Protein AF-A0A7W1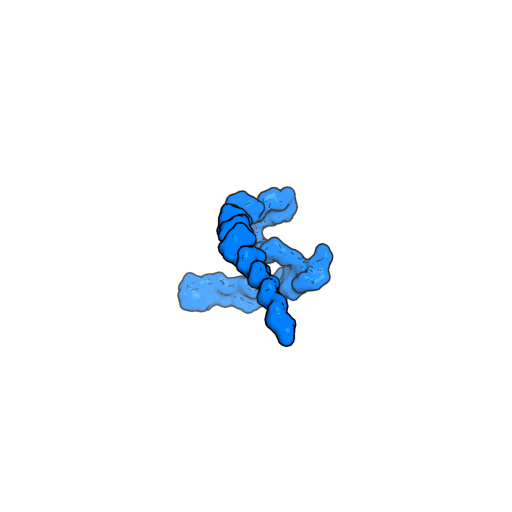ZUX3-F1 (afdb_monomer)

Foldseek 3Di:
DDDDDDPPDDPPPPVVVPPDPPPPPPVPQQPDPPRDPPDDDDSDADWDDWPDQDDDPNDTDIDTHGDPPHD

Sequence (71 aa):
MYKSFAIKLSGLLLAGFLLIQKPASSQEQYQEQFRPQVHFSPQAHWTNDPNGMVYYNGVYHLFFQYYPDST

pLDDT: mean 77.5, std 20.88, range [42.06, 98.38]

Mean predicted aligned error: 13.9 Å

Structure (mmCIF, N/CA/C/O backbone):
data_AF-A0A7W1ZUX3-F1
#
_entry.id   AF-A0A7W1ZUX3-F1
#
loop_
_atom_site.group_PDB
_atom_site.id
_atom_site.type_symbol
_atom_site.label_atom_id
_atom_site.label_alt_id
_atom_site.label_comp_id
_atom_site.label_asym_id
_atom_site.label_entity_id
_atom_site.label_seq_id
_atom_site.pdbx_PDB_ins_code
_atom_site.Cartn_x
_atom_site.Cartn_y
_atom_site.Cartn_z
_atom_site.occupancy
_atom_site.B_iso_or_equiv
_atom_site.auth_seq_id
_atom_site.auth_comp_id
_atom_site.auth_asym_id
_atom_site.auth_atom_id
_atom_site.pdbx_PDB_model_num
ATOM 1 N N . MET A 1 1 ? 5.709 -66.658 -28.011 1.00 44.59 1 MET A N 1
ATOM 2 C CA . MET A 1 1 ? 6.994 -67.002 -27.365 1.00 44.59 1 MET A CA 1
ATOM 3 C C . MET A 1 1 ? 7.308 -65.903 -26.362 1.00 44.59 1 MET A C 1
ATOM 5 O O . MET A 1 1 ? 7.669 -64.803 -26.753 1.00 44.59 1 MET A O 1
ATOM 9 N N . TYR A 1 2 ? 7.009 -66.155 -25.089 1.00 47.88 2 TYR A N 1
ATOM 10 C CA . TYR A 1 2 ? 7.134 -65.180 -24.007 1.00 47.88 2 TYR A CA 1
ATOM 11 C C . TYR A 1 2 ? 8.601 -64.836 -23.743 1.00 47.88 2 TYR A C 1
ATOM 13 O O . TYR A 1 2 ? 9.401 -65.741 -23.517 1.00 47.88 2 TYR A O 1
ATOM 21 N N . LYS A 1 3 ? 8.927 -63.543 -23.665 1.00 42.78 3 LYS A N 1
ATOM 22 C CA . LYS A 1 3 ? 10.003 -63.062 -22.793 1.00 42.78 3 LYS A CA 1
ATOM 23 C C . LYS A 1 3 ? 9.520 -61.833 -22.034 1.00 42.78 3 LYS A C 1
ATOM 25 O O . LYS A 1 3 ? 9.410 -60.737 -22.565 1.00 42.78 3 LYS A O 1
ATOM 30 N N . SER A 1 4 ? 9.182 -62.105 -20.781 1.00 47.59 4 SER A N 1
ATOM 31 C CA . SER A 1 4 ? 8.943 -61.149 -19.714 1.00 47.59 4 SER A CA 1
ATOM 32 C C . SER A 1 4 ? 10.236 -60.372 -19.449 1.00 47.59 4 SER A C 1
ATOM 34 O O . SER A 1 4 ? 11.266 -60.989 -19.182 1.00 47.59 4 SER A O 1
ATOM 36 N N . PHE A 1 5 ? 10.194 -59.043 -19.527 1.00 42.06 5 PHE A N 1
ATOM 37 C CA . PHE A 1 5 ? 11.221 -58.179 -18.946 1.00 42.06 5 PHE A CA 1
ATOM 38 C C . PHE A 1 5 ? 10.523 -57.284 -17.929 1.00 42.06 5 PHE A C 1
ATOM 40 O O . PHE A 1 5 ? 9.915 -56.266 -18.249 1.00 42.06 5 PHE A O 1
ATOM 47 N N . ALA A 1 6 ? 10.536 -57.748 -16.685 1.00 46.38 6 ALA A N 1
ATOM 48 C CA . ALA A 1 6 ? 10.051 -57.000 -15.546 1.00 46.38 6 ALA A CA 1
ATOM 49 C C . ALA A 1 6 ? 10.988 -55.810 -15.292 1.00 46.38 6 ALA A C 1
ATOM 51 O O . ALA A 1 6 ? 12.059 -55.979 -14.716 1.00 46.38 6 ALA A O 1
ATOM 52 N N . ILE A 1 7 ? 10.578 -54.598 -15.669 1.00 48.62 7 ILE A N 1
ATOM 53 C CA . ILE A 1 7 ? 11.161 -53.377 -15.101 1.00 48.62 7 ILE A CA 1
ATOM 54 C C . ILE A 1 7 ? 10.415 -53.107 -13.791 1.00 48.62 7 ILE A C 1
ATOM 56 O O . ILE A 1 7 ? 9.454 -52.347 -13.728 1.00 48.62 7 ILE A O 1
ATOM 60 N N . LYS A 1 8 ? 10.835 -53.792 -12.724 1.00 51.78 8 LYS A N 1
ATOM 61 C CA . LYS A 1 8 ? 10.542 -53.379 -11.348 1.00 51.78 8 LYS A CA 1
ATOM 62 C C . LYS A 1 8 ? 11.630 -52.403 -10.914 1.00 51.78 8 LYS A C 1
ATOM 64 O O . LYS A 1 8 ? 12.573 -52.815 -10.252 1.00 51.78 8 LYS A O 1
ATOM 69 N N . LEU A 1 9 ? 11.532 -51.133 -11.304 1.00 48.72 9 LEU A N 1
ATOM 70 C CA . LEU A 1 9 ? 12.376 -50.082 -10.730 1.00 48.72 9 LEU A CA 1
ATOM 71 C C . LEU A 1 9 ? 11.776 -48.690 -10.981 1.00 48.72 9 LEU A C 1
ATOM 73 O O . LEU A 1 9 ? 12.100 -48.055 -11.972 1.00 48.72 9 LEU A O 1
ATOM 77 N N . SER A 1 10 ? 10.888 -48.216 -10.101 1.00 49.22 10 SER A N 1
ATOM 78 C CA . SER A 1 10 ? 10.739 -46.771 -9.826 1.00 49.22 10 SER A CA 1
ATOM 79 C C . SER A 1 10 ? 9.837 -46.529 -8.606 1.00 49.22 10 SER A C 1
ATOM 81 O O . SER A 1 10 ? 8.834 -45.830 -8.666 1.00 49.22 10 SER A O 1
ATOM 83 N N . GLY A 1 11 ? 10.141 -47.183 -7.481 1.00 50.53 11 GLY A N 1
ATOM 84 C CA . GLY A 1 11 ? 9.461 -46.925 -6.202 1.00 50.53 11 GLY A CA 1
ATOM 85 C C . GLY A 1 11 ? 10.216 -45.958 -5.284 1.00 50.53 11 GLY A C 1
ATOM 86 O O . GLY A 1 11 ? 9.698 -45.589 -4.239 1.00 50.53 11 GLY A O 1
ATOM 87 N N . LEU A 1 12 ? 11.442 -45.558 -5.647 1.00 51.22 12 LEU A N 1
ATOM 88 C CA . LEU A 1 12 ? 12.379 -44.891 -4.731 1.00 51.22 12 LEU A CA 1
ATOM 89 C C . LEU A 1 12 ? 12.902 -43.532 -5.227 1.00 51.22 12 LEU A C 1
ATOM 91 O O . LEU A 1 12 ? 13.870 -43.019 -4.679 1.00 51.22 12 LEU A O 1
ATOM 95 N N . LEU A 1 13 ? 12.284 -42.939 -6.253 1.00 48.75 13 LEU A N 1
ATOM 96 C CA . LEU A 1 13 ? 12.641 -41.591 -6.727 1.00 48.75 13 LEU A CA 1
ATOM 97 C C . LEU A 1 13 ? 11.612 -40.513 -6.359 1.00 48.75 13 LEU A C 1
ATOM 99 O O . LEU A 1 13 ? 11.882 -39.334 -6.555 1.00 48.75 13 LEU A O 1
ATOM 103 N N . LEU A 1 14 ? 10.467 -40.885 -5.774 1.00 52.06 14 LEU A N 1
ATOM 104 C CA . LEU A 1 14 ? 9.430 -39.915 -5.403 1.00 52.06 14 LEU A CA 1
ATOM 105 C C . LEU A 1 14 ? 9.615 -39.337 -3.986 1.00 52.06 14 LEU A C 1
ATOM 107 O O . LEU A 1 14 ? 9.220 -38.206 -3.731 1.00 52.06 14 LEU A O 1
ATOM 111 N N . ALA A 1 15 ? 10.263 -40.071 -3.073 1.00 51.75 15 ALA A N 1
ATOM 112 C CA . ALA A 1 15 ? 10.446 -39.635 -1.683 1.00 51.75 15 ALA A CA 1
ATOM 113 C C . ALA A 1 15 ? 11.540 -38.561 -1.509 1.00 51.75 15 ALA A C 1
ATOM 115 O O . ALA A 1 15 ? 11.459 -37.748 -0.593 1.00 51.75 15 ALA A O 1
ATOM 116 N N . GLY A 1 16 ? 12.543 -38.521 -2.395 1.00 47.84 16 GLY A N 1
ATOM 117 C CA . GLY A 1 16 ? 13.635 -37.541 -2.318 1.00 47.84 16 GLY A CA 1
ATOM 118 C C . GLY A 1 16 ? 13.223 -36.121 -2.718 1.00 47.84 16 GLY A C 1
ATOM 119 O O . GLY A 1 16 ? 13.784 -35.155 -2.210 1.00 47.84 16 GLY A O 1
ATOM 120 N N . PHE A 1 17 ? 12.210 -35.980 -3.578 1.00 53.97 17 PHE A N 1
ATOM 121 C CA . PHE A 1 17 ? 11.747 -34.675 -4.066 1.00 53.97 17 PHE A CA 1
ATOM 122 C C . PHE A 1 17 ? 10.843 -33.937 -3.060 1.00 53.97 17 PHE A C 1
ATOM 124 O O . PHE A 1 17 ? 10.635 -3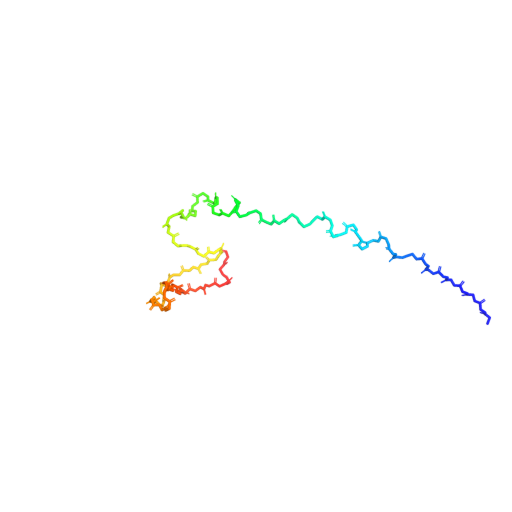2.734 -3.173 1.00 53.97 17 PHE A O 1
ATOM 131 N N . LEU A 1 18 ? 10.327 -34.643 -2.049 1.00 56.81 18 LEU A N 1
ATOM 132 C CA . LEU A 1 18 ? 9.406 -34.102 -1.042 1.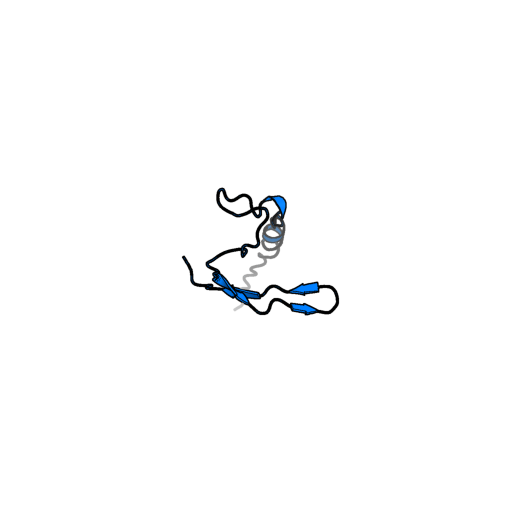00 56.81 18 LEU A CA 1
ATOM 133 C C . LEU A 1 18 ? 10.098 -33.511 0.201 1.00 56.81 18 LEU A C 1
ATOM 135 O O . LEU A 1 18 ? 9.422 -32.907 1.026 1.00 56.81 18 LEU A O 1
ATOM 139 N N . LEU A 1 19 ? 11.421 -33.650 0.356 1.00 56.56 19 LEU A N 1
ATOM 140 C CA . LEU A 1 19 ? 12.122 -33.269 1.596 1.00 56.56 19 LEU A CA 1
ATOM 141 C C . LEU A 1 19 ? 12.790 -31.884 1.575 1.00 56.56 19 LEU A C 1
ATOM 143 O O . LEU A 1 19 ? 13.410 -31.498 2.563 1.00 56.56 19 LEU A O 1
ATOM 147 N N . ILE A 1 20 ? 12.655 -31.107 0.496 1.00 62.25 20 ILE A N 1
ATOM 148 C CA . ILE A 1 20 ? 13.241 -29.758 0.403 1.00 62.25 20 ILE A CA 1
ATOM 149 C C . ILE A 1 20 ? 12.203 -28.769 -0.133 1.00 62.25 20 ILE A C 1
ATOM 151 O O . ILE A 1 20 ? 12.380 -28.141 -1.171 1.00 62.25 20 ILE A O 1
ATOM 155 N N . GLN A 1 21 ? 11.094 -28.608 0.581 1.00 63.00 21 GLN A N 1
ATOM 156 C CA . GLN A 1 21 ? 10.311 -27.380 0.474 1.00 63.00 21 GLN A CA 1
ATOM 157 C C . GLN A 1 21 ? 10.600 -26.552 1.718 1.00 63.00 21 GLN A C 1
ATOM 159 O O . GLN A 1 21 ? 9.921 -26.674 2.733 1.00 63.00 21 GLN A O 1
ATOM 164 N N . LYS A 1 22 ? 11.669 -25.745 1.664 1.00 60.59 22 LYS A N 1
ATOM 165 C CA . LYS A 1 22 ? 11.890 -24.697 2.663 1.00 60.59 22 LYS A CA 1
ATOM 166 C C . LYS A 1 22 ? 10.677 -23.763 2.559 1.00 60.59 22 LYS A C 1
ATOM 168 O O . LYS A 1 22 ? 10.497 -23.174 1.492 1.00 60.59 22 LYS A O 1
ATOM 173 N N . PRO A 1 23 ? 9.821 -23.643 3.589 1.00 61.72 23 PRO A N 1
ATOM 174 C CA . PRO A 1 23 ? 8.768 -22.643 3.547 1.00 61.72 23 PRO A CA 1
ATOM 175 C C . PRO A 1 23 ? 9.452 -21.282 3.412 1.00 61.72 23 PRO A C 1
ATOM 177 O O . PRO A 1 23 ? 10.411 -21.001 4.137 1.00 61.72 23 PRO A O 1
ATOM 180 N N . ALA A 1 24 ? 9.015 -20.473 2.445 1.00 60.97 24 ALA A N 1
ATOM 181 C CA . ALA A 1 24 ? 9.489 -19.104 2.316 1.00 60.97 24 ALA A CA 1
ATOM 182 C C . ALA A 1 24 ? 9.245 -18.406 3.661 1.00 60.97 24 ALA A C 1
ATOM 184 O O . ALA A 1 24 ? 8.107 -18.263 4.105 1.00 60.97 24 ALA A O 1
ATOM 185 N N . SER A 1 25 ? 10.330 -18.075 4.358 1.00 57.69 25 SER A N 1
ATOM 186 C CA . SER A 1 25 ? 10.259 -17.369 5.630 1.00 57.69 25 SER A CA 1
ATOM 187 C C . SER A 1 25 ? 9.702 -15.976 5.362 1.00 57.69 25 SER A C 1
ATOM 189 O O . SER A 1 25 ? 10.251 -15.251 4.533 1.00 57.69 25 SER A O 1
ATOM 191 N N . SER A 1 26 ? 8.656 -15.569 6.084 1.00 59.25 26 SER A N 1
ATOM 192 C CA . SER A 1 26 ? 8.117 -14.202 6.005 1.00 59.25 26 SER A CA 1
ATOM 193 C C . SER A 1 26 ? 9.162 -13.132 6.344 1.00 59.25 26 SER A C 1
ATOM 195 O O . SER A 1 26 ? 9.009 -11.980 5.957 1.00 59.25 26 SER A O 1
ATOM 197 N N . GLN A 1 27 ? 10.244 -13.515 7.032 1.00 57.59 27 GLN A N 1
ATOM 198 C CA . GLN A 1 27 ? 11.341 -12.627 7.415 1.00 57.59 27 GLN A CA 1
ATOM 199 C C . GLN A 1 27 ? 12.190 -12.143 6.227 1.00 57.59 27 GLN A C 1
ATOM 201 O O . GLN A 1 27 ? 12.927 -11.176 6.388 1.00 57.59 27 GLN A O 1
ATOM 206 N N . GLU A 1 28 ? 12.114 -12.786 5.056 1.00 65.25 28 GLU A N 1
ATOM 207 C CA . GLU A 1 28 ? 12.838 -12.344 3.848 1.00 65.25 28 GLU A CA 1
ATOM 208 C C . GLU A 1 28 ? 12.019 -11.382 2.966 1.00 65.25 28 GLU A C 1
ATOM 210 O O . GLU A 1 28 ? 12.551 -10.811 2.018 1.00 65.25 28 GLU A O 1
ATOM 215 N N . GLN A 1 29 ? 10.734 -11.163 3.263 1.00 73.88 29 GLN A N 1
ATOM 216 C CA . GLN A 1 29 ? 9.904 -10.218 2.511 1.00 73.88 29 GLN A CA 1
ATOM 217 C C . GLN A 1 29 ? 10.157 -8.779 2.999 1.00 73.88 29 GLN A C 1
ATOM 219 O O . GLN A 1 29 ? 10.363 -8.568 4.190 1.00 73.88 29 GLN A O 1
ATOM 224 N N . TYR A 1 30 ? 10.102 -7.789 2.097 1.00 84.31 30 TYR A N 1
ATOM 225 C CA . TYR A 1 30 ? 10.306 -6.354 2.389 1.00 84.31 30 TYR A CA 1
ATOM 226 C C . TYR A 1 30 ? 11.752 -5.931 2.724 1.00 84.31 30 TYR A C 1
ATOM 228 O O . TYR A 1 30 ? 11.959 -4.848 3.264 1.00 84.31 30 TYR A O 1
ATOM 236 N N . GLN A 1 31 ? 12.774 -6.722 2.384 1.00 90.50 31 GLN A N 1
ATOM 237 C CA . GLN A 1 31 ? 14.182 -6.333 2.593 1.00 90.50 31 GLN A CA 1
ATOM 238 C C . GLN A 1 31 ? 14.791 -5.511 1.443 1.00 90.50 31 GLN A C 1
ATOM 240 O O . GLN A 1 31 ? 15.961 -5.130 1.500 1.00 90.50 31 GLN A O 1
ATOM 245 N N . 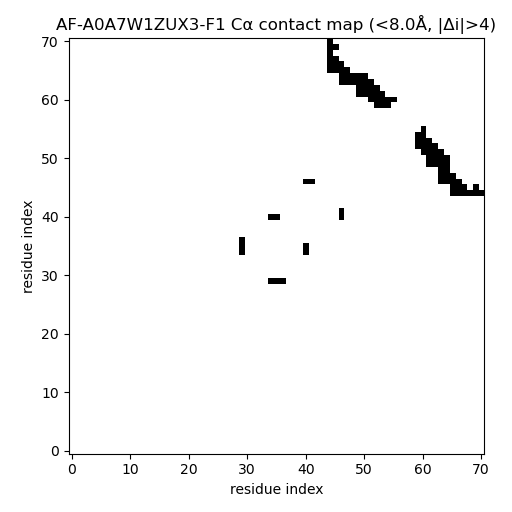GLU A 1 32 ? 14.039 -5.248 0.375 1.00 91.69 32 GLU A N 1
ATOM 246 C CA . GLU A 1 32 ? 14.543 -4.517 -0.781 1.00 91.69 32 GLU A CA 1
ATOM 247 C C . GLU A 1 32 ? 14.926 -3.083 -0.394 1.00 91.69 32 GLU A C 1
ATOM 249 O O . GLU A 1 32 ? 14.147 -2.372 0.239 1.00 91.69 32 GLU A O 1
ATOM 254 N N . GLN A 1 33 ? 16.102 -2.631 -0.848 1.00 93.75 33 GLN A N 1
ATOM 255 C CA . GLN A 1 33 ? 16.683 -1.323 -0.505 1.00 93.75 33 GLN A CA 1
ATOM 256 C C . GLN A 1 33 ? 15.701 -0.148 -0.658 1.00 93.75 33 GLN A C 1
ATOM 258 O O . GLN A 1 33 ? 15.775 0.822 0.093 1.00 93.75 33 GLN A O 1
ATOM 263 N N . PHE A 1 34 ? 14.799 -0.228 -1.638 1.00 94.00 34 PHE A N 1
ATOM 264 C CA . PHE A 1 34 ? 13.855 0.837 -1.973 1.00 94.00 34 PHE A CA 1
ATOM 265 C C . PHE A 1 34 ? 12.393 0.498 -1.650 1.00 94.00 34 PHE A C 1
ATOM 267 O O . PHE A 1 34 ? 11.515 1.303 -1.958 1.00 94.00 34 PHE A O 1
ATOM 274 N N . ARG A 1 35 ? 12.095 -0.661 -1.040 1.00 94.00 35 ARG A N 1
ATOM 275 C CA . ARG A 1 35 ? 10.711 -1.006 -0.686 1.00 94.00 35 ARG A CA 1
ATOM 276 C C . ARG A 1 35 ? 10.284 -0.246 0.582 1.00 94.00 35 ARG A C 1
ATOM 278 O O . ARG A 1 35 ? 10.960 -0.348 1.610 1.00 94.00 35 ARG A O 1
ATOM 285 N N . PRO A 1 36 ? 9.164 0.504 0.552 1.00 94.38 36 PRO A N 1
ATOM 286 C CA . PRO A 1 36 ? 8.662 1.199 1.733 1.00 94.38 36 PRO A CA 1
ATOM 287 C C . PRO A 1 36 ? 8.321 0.228 2.869 1.00 94.38 36 PRO A C 1
ATOM 289 O O . PRO A 1 36 ? 7.650 -0.775 2.649 1.00 94.38 36 PRO A O 1
ATOM 292 N N . GLN A 1 37 ? 8.738 0.568 4.091 1.00 93.88 37 GLN A N 1
ATOM 293 C CA . GLN A 1 37 ? 8.529 -0.273 5.281 1.00 93.88 37 GLN A CA 1
ATOM 294 C C . GLN A 1 37 ? 7.231 0.043 6.038 1.00 93.88 37 GLN A C 1
ATOM 296 O O . GLN A 1 37 ? 6.716 -0.788 6.775 1.00 93.88 37 GLN A O 1
ATOM 301 N N . VAL A 1 38 ? 6.706 1.262 5.873 1.00 94.62 38 VAL A N 1
ATOM 302 C CA . VAL A 1 38 ? 5.524 1.769 6.603 1.00 94.62 38 VAL A CA 1
ATOM 303 C C . VAL A 1 38 ? 4.414 2.274 5.679 1.00 94.62 38 VAL A C 1
ATOM 305 O O . VAL A 1 38 ? 3.407 2.793 6.145 1.00 94.62 38 VAL A O 1
ATOM 308 N N . HIS A 1 39 ? 4.597 2.128 4.366 1.00 94.94 39 HIS A N 1
ATOM 309 C CA . HIS A 1 39 ? 3.577 2.426 3.366 1.00 94.94 39 HIS A CA 1
ATOM 310 C C . HIS A 1 39 ? 3.205 1.144 2.637 1.00 94.94 39 HIS A C 1
ATOM 312 O O . HIS A 1 39 ? 4.042 0.263 2.436 1.00 94.94 39 HIS A O 1
ATOM 318 N N . PHE A 1 40 ? 1.948 1.066 2.212 1.00 94.38 40 PHE A N 1
ATOM 319 C CA . PHE A 1 40 ? 1.494 -0.009 1.349 1.00 94.38 40 PHE A CA 1
ATOM 320 C C . PHE A 1 40 ? 2.322 -0.049 0.051 1.00 94.38 40 PHE A C 1
ATOM 322 O O . PHE A 1 40 ? 2.550 0.978 -0.587 1.00 94.38 40 PHE A O 1
ATOM 329 N N . SER A 1 41 ? 2.753 -1.246 -0.342 1.00 94.31 41 SER A N 1
ATOM 330 C CA . SER A 1 41 ? 3.277 -1.555 -1.675 1.00 94.31 41 SER A CA 1
ATOM 331 C C . SER A 1 41 ? 2.877 -2.990 -2.037 1.00 94.31 41 SER A C 1
ATOM 333 O O . SER A 1 41 ? 2.824 -3.834 -1.134 1.00 94.31 41 SER A O 1
ATOM 335 N N . PRO A 1 42 ? 2.565 -3.291 -3.312 1.00 93.25 42 PRO A N 1
ATOM 336 C CA . PRO A 1 42 ? 2.224 -4.641 -3.735 1.00 93.25 42 PRO A CA 1
ATOM 337 C C . PRO A 1 42 ? 3.451 -5.547 -3.616 1.00 93.25 42 PRO A C 1
ATOM 339 O O . PRO A 1 42 ? 4.595 -5.083 -3.619 1.00 93.25 42 PRO A O 1
ATOM 342 N N . GLN A 1 43 ? 3.219 -6.859 -3.552 1.00 90.75 43 GLN A N 1
ATOM 343 C CA . GLN A 1 43 ? 4.289 -7.856 -3.465 1.00 90.75 43 GLN A CA 1
ATOM 344 C C . GLN A 1 43 ? 5.247 -7.80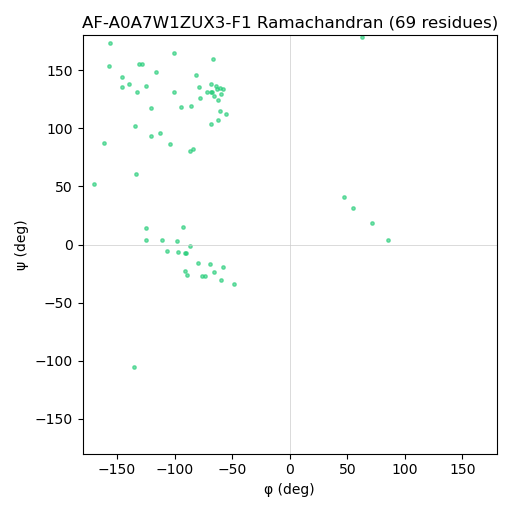6 -4.668 1.00 90.75 43 GLN A C 1
ATOM 346 O O . GLN A 1 43 ? 6.436 -8.086 -4.513 1.00 90.75 43 GLN A O 1
ATOM 351 N N . ALA A 1 44 ? 4.755 -7.424 -5.843 1.00 90.69 44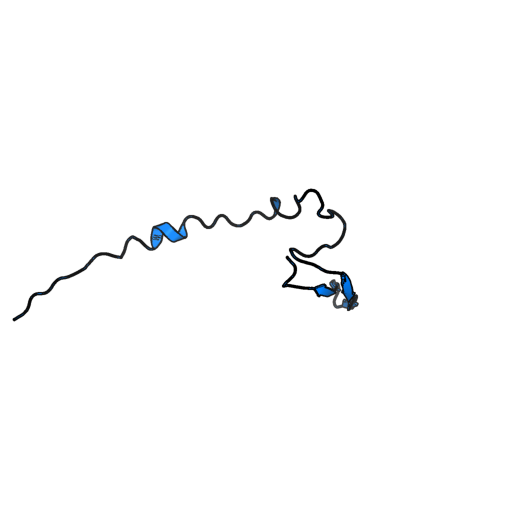 ALA A N 1
ATOM 352 C CA . ALA A 1 44 ? 5.533 -7.255 -7.063 1.00 90.69 44 ALA A CA 1
ATOM 353 C C . ALA A 1 44 ? 4.819 -6.274 -8.004 1.00 90.69 44 ALA A C 1
ATOM 355 O O . ALA A 1 44 ? 3.675 -5.905 -7.745 1.00 90.69 44 ALA A O 1
ATOM 356 N N . HIS A 1 45 ? 5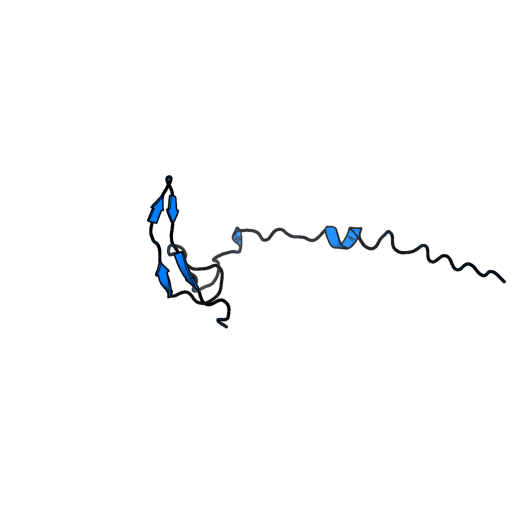.492 -5.916 -9.096 1.00 93.81 45 HIS A N 1
ATOM 357 C CA . HIS A 1 45 ? 4.959 -5.141 -10.216 1.00 93.81 45 HIS A CA 1
ATOM 358 C C . HIS A 1 45 ? 4.493 -3.710 -9.896 1.00 93.81 45 HIS A C 1
ATOM 360 O O . HIS A 1 45 ? 4.588 -3.210 -8.772 1.00 93.81 45 HIS A O 1
ATOM 366 N N . TRP A 1 46 ? 4.042 -3.023 -10.942 1.00 94.56 46 TRP A N 1
ATOM 367 C CA . TRP A 1 46 ? 3.593 -1.643 -10.897 1.00 94.56 46 TRP A CA 1
ATOM 368 C C . TRP A 1 46 ? 2.172 -1.522 -10.338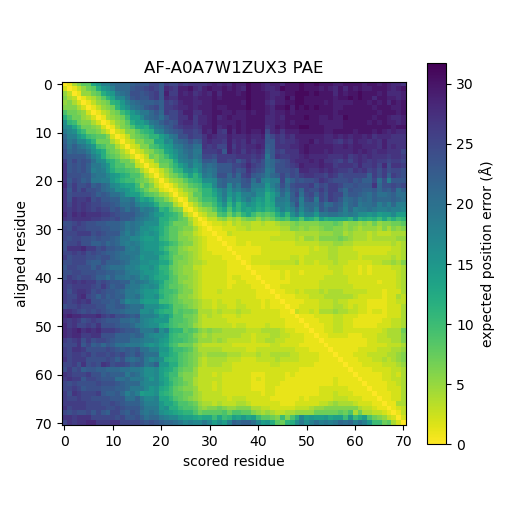 1.00 94.56 46 TRP A C 1
ATOM 370 O O . TRP A 1 46 ? 1.251 -2.238 -10.741 1.00 94.56 46 TRP A O 1
ATOM 380 N N . THR A 1 47 ? 1.996 -0.551 -9.443 1.00 96.06 47 THR A N 1
ATOM 381 C CA . THR A 1 47 ? 0.701 -0.088 -8.938 1.00 96.06 47 THR A CA 1
ATOM 382 C C . THR A 1 47 ? 0.634 1.432 -9.014 1.00 96.06 47 THR A C 1
ATOM 384 O O . THR A 1 47 ? 1.666 2.101 -8.944 1.00 96.06 47 THR A O 1
ATOM 387 N N . ASN A 1 48 ? -0.573 1.985 -9.078 1.00 94.69 48 ASN A N 1
ATOM 388 C CA . ASN A 1 48 ? -0.803 3.425 -8.975 1.00 94.69 48 ASN A CA 1
ATOM 389 C C . ASN A 1 48 ? -1.986 3.747 -8.051 1.00 94.69 48 ASN A C 1
ATOM 391 O O . ASN A 1 48 ? -1.826 3.677 -6.833 1.00 94.69 48 ASN A O 1
ATOM 395 N N . ASP A 1 49 ? -3.141 4.127 -8.597 1.00 97.88 49 ASP A N 1
ATOM 396 C CA . ASP A 1 49 ? -4.216 4.765 -7.843 1.00 97.88 49 ASP A CA 1
ATOM 397 C C . ASP A 1 49 ? -4.784 3.829 -6.767 1.00 97.88 49 ASP A C 1
ATOM 399 O O . ASP A 1 49 ? -5.064 2.665 -7.066 1.00 97.88 49 ASP A O 1
ATOM 403 N N . PRO A 1 50 ? -5.032 4.317 -5.540 1.00 97.50 50 PRO A N 1
ATOM 404 C CA . PRO A 1 50 ? -5.881 3.608 -4.599 1.00 97.50 50 PRO A CA 1
ATOM 405 C C . PRO A 1 50 ? -7.334 3.629 -5.095 1.00 97.50 50 PRO A C 1
ATOM 407 O O . PRO A 1 50 ? -7.859 4.654 -5.536 1.00 97.50 50 PRO A O 1
ATOM 410 N N . ASN A 1 51 ? -8.023 2.501 -4.976 1.00 97.94 51 ASN A N 1
ATOM 411 C CA . ASN A 1 51 ? -9.421 2.327 -5.345 1.00 97.94 51 ASN A CA 1
ATOM 412 C C . ASN A 1 51 ? -10.215 1.714 -4.193 1.00 97.94 51 ASN A C 1
ATOM 414 O O . ASN A 1 51 ? -9.676 1.015 -3.338 1.00 97.94 51 ASN A O 1
ATOM 418 N N . GLY A 1 52 ? -11.527 1.962 -4.190 1.00 96.62 52 GLY A N 1
ATOM 419 C CA . GLY A 1 52 ? -12.468 1.235 -3.336 1.00 96.62 52 GLY A CA 1
ATOM 420 C C . GLY A 1 52 ? -12.131 1.254 -1.844 1.00 96.62 52 GLY A C 1
ATOM 421 O O . GLY A 1 52 ? -12.414 0.272 -1.166 1.00 96.62 52 GLY A O 1
ATOM 422 N N . MET A 1 53 ? -11.510 2.326 -1.338 1.00 96.56 53 MET A N 1
ATOM 423 C CA . MET A 1 53 ? -11.198 2.448 0.085 1.00 96.56 53 MET A CA 1
ATOM 424 C C . MET A 1 53 ? -12.498 2.446 0.887 1.00 96.56 53 MET A C 1
ATOM 426 O O . MET A 1 53 ? -13.265 3.408 0.841 1.00 96.56 53 MET A O 1
ATOM 430 N N . VAL A 1 54 ? -12.763 1.347 1.589 1.00 98.12 54 VAL A N 1
ATOM 431 C CA . VAL A 1 54 ? -14.015 1.135 2.316 1.00 98.12 54 VAL A CA 1
ATOM 432 C C . VAL A 1 54 ? -13.738 0.486 3.661 1.00 98.12 54 VAL A C 1
ATOM 434 O O . VAL A 1 54 ? -12.928 -0.432 3.774 1.00 98.12 54 VAL A O 1
ATOM 437 N N . TYR A 1 55 ? -14.430 0.964 4.690 1.00 98.31 55 TYR A N 1
ATOM 438 C CA . TYR A 1 55 ? -14.511 0.270 5.965 1.00 98.31 55 TYR A CA 1
ATOM 439 C C . TYR A 1 55 ? -15.771 -0.597 5.979 1.00 98.31 55 TYR A C 1
ATOM 441 O O . TYR A 1 55 ? -16.881 -0.078 5.848 1.00 98.31 55 TYR A O 1
ATOM 449 N N . TYR A 1 56 ? -15.606 -1.911 6.114 1.00 98.25 56 TYR A N 1
ATOM 450 C CA . TYR A 1 56 ? -16.708 -2.869 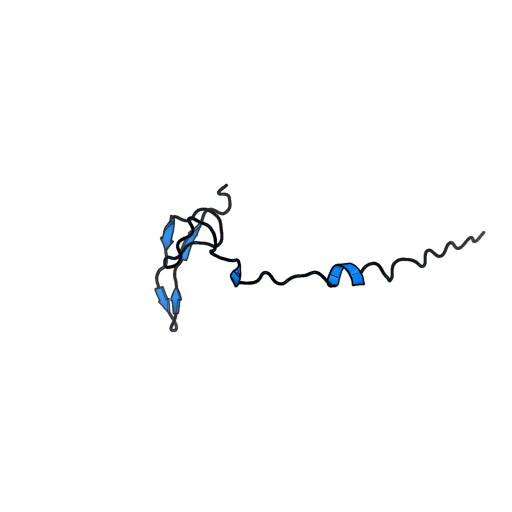6.087 1.00 98.25 56 TYR A CA 1
ATOM 451 C C . TYR A 1 56 ? -16.433 -4.039 7.037 1.00 98.25 56 TYR A C 1
ATOM 453 O O . TYR A 1 56 ? -15.321 -4.552 7.091 1.00 98.25 56 TYR A O 1
ATOM 461 N N . ASN A 1 57 ? -17.441 -4.441 7.820 1.00 97.88 57 ASN A N 1
ATOM 462 C CA . ASN A 1 57 ? -17.368 -5.554 8.780 1.00 97.88 57 ASN A CA 1
ATOM 463 C C . ASN A 1 57 ? -16.119 -5.553 9.687 1.00 97.88 57 ASN A C 1
ATOM 465 O O . ASN A 1 57 ? -15.538 -6.602 9.955 1.00 97.88 57 ASN A O 1
ATOM 469 N N . GLY A 1 58 ? -15.703 -4.380 10.174 1.00 98.38 58 GLY A N 1
ATOM 470 C CA . GLY A 1 58 ? -14.547 -4.268 11.071 1.00 98.38 58 GLY A CA 1
ATOM 471 C C . GLY A 1 58 ? -13.188 -4.182 10.372 1.00 98.38 58 GLY A C 1
ATOM 472 O O . GLY A 1 58 ? -12.167 -4.162 11.054 1.00 98.38 58 GLY A O 1
ATOM 473 N N . VAL A 1 59 ? -13.153 -4.127 9.036 1.00 98.31 59 VAL A N 1
ATOM 474 C CA . VAL A 1 59 ? -11.922 -4.167 8.238 1.00 98.31 59 VAL A CA 1
ATOM 475 C C . VAL A 1 59 ? -11.839 -2.956 7.313 1.00 98.31 59 VAL A C 1
ATOM 477 O O . VAL A 1 59 ? -12.814 -2.576 6.666 1.00 98.31 59 VAL A O 1
ATOM 480 N N . TYR A 1 60 ? -10.654 -2.352 7.236 1.00 98.06 60 TYR A N 1
ATOM 481 C CA . TYR A 1 60 ? -10.326 -1.370 6.207 1.00 98.06 60 TYR A CA 1
ATOM 482 C C . TYR A 1 60 ? -9.834 -2.104 4.960 1.00 98.06 60 TYR A C 1
ATOM 484 O O . TYR A 1 60 ? -8.834 -2.818 5.008 1.00 98.06 60 TYR A O 1
ATOM 492 N N . HIS A 1 61 ? -10.534 -1.926 3.846 1.00 97.94 61 HIS A N 1
ATOM 493 C CA . HIS A 1 61 ? -10.164 -2.479 2.551 1.00 97.94 61 HIS A CA 1
ATOM 494 C C . HIS A 1 61 ? -9.493 -1.398 1.705 1.00 97.94 61 HIS A C 1
ATOM 496 O O . HIS A 1 61 ? -10.031 -0.302 1.561 1.00 97.94 61 HIS A O 1
ATOM 502 N N . LEU A 1 62 ? -8.341 -1.725 1.123 1.00 97.69 62 LEU A N 1
ATOM 503 C CA . LEU A 1 62 ? -7.648 -0.919 0.123 1.00 97.69 62 LEU A CA 1
ATOM 504 C C . LEU A 1 62 ? -7.526 -1.757 -1.151 1.00 97.69 62 LEU A C 1
ATOM 506 O O . LEU A 1 62 ? -6.871 -2.798 -1.140 1.00 97.69 62 LEU A O 1
ATOM 510 N N . PHE A 1 63 ? -8.142 -1.297 -2.236 1.00 97.69 63 PHE A N 1
ATOM 511 C CA . PHE A 1 63 ? -7.872 -1.794 -3.583 1.00 97.69 63 PHE A CA 1
ATOM 512 C C . PHE A 1 63 ? -6.952 -0.801 -4.292 1.00 97.69 63 PHE A C 1
ATOM 514 O O . PHE A 1 63 ? -6.771 0.326 -3.831 1.00 97.69 63 PHE A O 1
ATOM 521 N N . PHE A 1 64 ? -6.343 -1.208 -5.397 1.00 97.44 64 PHE A N 1
ATOM 522 C CA . PHE A 1 64 ? -5.431 -0.361 -6.159 1.00 97.44 64 PHE A CA 1
ATOM 523 C C . PHE A 1 64 ? -5.346 -0.839 -7.610 1.00 97.44 64 PHE A C 1
ATOM 525 O O . PHE A 1 64 ? -5.565 -2.021 -7.890 1.00 97.44 64 PHE A O 1
ATOM 532 N N . GLN A 1 65 ? -5.028 0.069 -8.530 1.00 97.56 65 GLN A N 1
ATOM 533 C CA . GLN A 1 65 ? -4.721 -0.288 -9.916 1.00 97.56 65 GLN A CA 1
ATOM 534 C C . GLN A 1 65 ? -3.403 -1.063 -9.974 1.00 97.56 65 GLN A C 1
ATOM 536 O O . GLN A 1 65 ? -2.406 -0.630 -9.406 1.00 97.56 65 GLN A O 1
ATOM 541 N N . TYR A 1 66 ? -3.400 -2.200 -10.670 1.00 96.00 66 TYR A N 1
ATOM 542 C CA . TYR A 1 66 ? -2.280 -3.137 -10.713 1.00 96.00 66 TYR A CA 1
ATOM 543 C C . TYR A 1 66 ? -1.976 -3.554 -12.151 1.00 96.00 66 TYR A C 1
ATOM 545 O O . TYR A 1 66 ? -2.886 -3.950 -12.882 1.00 96.00 66 TYR A O 1
ATOM 553 N N . TYR A 1 67 ? -0.704 -3.487 -12.548 1.00 95.75 67 TYR A N 1
ATOM 554 C CA . TYR A 1 67 ? -0.252 -3.894 -13.877 1.00 95.75 67 TYR A CA 1
ATOM 555 C C . TYR A 1 67 ? 0.640 -5.147 -13.780 1.00 95.75 67 TYR A C 1
ATOM 557 O O . TYR A 1 67 ? 1.836 -5.015 -13.520 1.00 95.75 67 TYR A O 1
ATOM 565 N N . PRO A 1 68 ? 0.085 -6.364 -13.970 1.00 91.38 68 PRO A N 1
ATOM 566 C CA . PRO A 1 68 ? 0.811 -7.627 -13.771 1.00 91.38 68 PRO A CA 1
ATOM 567 C C . PRO A 1 68 ? 1.959 -7.837 -14.762 1.00 91.38 68 PRO A C 1
ATOM 569 O O . PRO A 1 68 ? 2.900 -8.563 -14.464 1.00 91.38 68 PRO A O 1
ATOM 572 N N . ASP A 1 69 ? 1.890 -7.191 -15.924 1.00 93.06 69 ASP A N 1
ATOM 573 C CA . ASP A 1 69 ? 2.870 -7.341 -16.999 1.00 93.06 69 ASP A CA 1
ATOM 574 C C . ASP A 1 69 ? 3.985 -6.284 -16.922 1.00 93.06 69 ASP A C 1
ATOM 576 O O . ASP A 1 69 ? 4.709 -6.056 -17.893 1.00 93.06 69 ASP A O 1
ATOM 580 N N . SER A 1 70 ? 4.124 -5.590 -15.784 1.00 74.38 70 SER A N 1
ATOM 581 C CA . SER A 1 70 ? 5.224 -4.646 -15.589 1.00 74.38 70 SER A CA 1
ATOM 582 C C . SER A 1 70 ? 6.539 -5.403 -15.401 1.00 74.38 70 SER A C 1
ATOM 584 O O . SER A 1 70 ? 6.611 -6.305 -14.562 1.00 74.38 70 SER A O 1
ATOM 586 N N . THR A 1 71 ? 7.567 -4.991 -16.140 1.00 60.03 71 THR A N 1
ATOM 587 C CA . THR A 1 71 ? 8.940 -5.524 -16.090 1.00 60.03 71 THR A CA 1
ATOM 588 C C . THR A 1 71 ? 9.674 -5.186 -14.807 1.00 60.03 71 THR A C 1
ATOM 590 O O . THR A 1 71 ? 9.598 -3.998 -14.413 1.00 60.03 71 THR A O 1
#

Radius of gyration: 24.61 Å; Cα contacts (8 Å, |Δi|>4): 48; chains: 1; bounding box: 34×72×38 Å

Secondary structure (DSSP, 8-state):
----------SSSSSSTTS------GGGTT--TTS-SSS---SSSEEEEEEEEEEETTEEEEEEEEETT--

Solvent-accessible surface area (backbone atoms only — not comparable to full-atom values): 5194 Å² total; per-residue (Å²): 136,91,81,88,78,84,83,85,79,82,87,77,70,67,70,71,72,69,75,73,73,76,74,83,59,75,84,71,62,78,72,52,94,83,51,67,89,89,52,95,73,72,99,65,62,48,69,70,57,79,35,78,74,41,79,55,98,94,39,82,44,78,43,58,48,72,41,87,86,47,129